Protein AF-A0A9X1WGQ7-F1 (afdb_monomer_lite)

Foldseek 3Di:
DPPDDPDDPQLPQPQPPQDDPLVLQPDPPLSNLLLVLLRLQVVLLNCLRVPQVRVLLVCLLVLHDRDLVCSLPVRRVSSLVSLVVSLVSRPDPQLNVLSVQLSVLSVQLSVLSVPLDCVLVSVLSVDDCPDPVNVVSVVVNVVSSVVSSVSNVVSVVSNSVSSVSSSVSSND

Organism: NCBI:txid2931982

Sequence (172 aa):
MLTTRARIFGVGCAAVTLTLPLAACSGGQSVHEACLQTNIALSATRVALDTNLEAEAQSAAQGGDIDLNEVYAETLAPGTEALERAQDDVSNSEVKEALDRFAEEYQAYVTTIAEADLSTYAAFHQLDPDSGEYLQTVDEVEATSLALQDKITAHMESLHESSSALVDVCKE

pLDDT: mean 72.36, std 14.89, range [29.16, 92.5]

Secondary structure (DSSP, 8-state):
---------------------GGG--S-HHHHHHHHHHHHHHHHHHHIIIIIIHHHHHHHHTTPPP-HHHHIIIIIHHHHHHHHHHHHH---HHHHHHHHHHHHHHHHHHHHHHT---HHHHHHTTS-TTSHHHHHHHHHHHHHHHHHHHHHHHHHHHHHHHHHHHHHHTT-

Radius of gyration: 19.23 Å; chains: 1; bounding box: 39×32×61 Å

Structure (mmCIF, N/CA/C/O backbone):
data_AF-A0A9X1WGQ7-F1
#
_entry.id   AF-A0A9X1WGQ7-F1
#
loop_
_atom_site.group_PDB
_atom_site.id
_atom_site.type_symbol
_atom_site.label_atom_id
_atom_site.label_alt_id
_atom_site.label_comp_id
_atom_site.label_asym_id
_atom_site.label_entity_id
_atom_site.label_seq_id
_atom_site.pdbx_PDB_ins_code
_atom_site.Cartn_x
_atom_site.Cartn_y
_atom_site.Cartn_z
_atom_site.occupancy
_atom_site.B_iso_or_equiv
_atom_site.auth_seq_id
_atom_site.auth_comp_id
_atom_site.auth_asym_id
_atom_site.auth_atom_id
_atom_site.pdbx_PDB_model_num
ATOM 1 N N . MET A 1 1 ? 13.924 20.037 -35.416 1.00 32.75 1 MET A N 1
ATOM 2 C CA . MET A 1 1 ? 13.360 20.746 -34.247 1.00 32.75 1 MET A CA 1
ATOM 3 C C . MET A 1 1 ? 12.146 19.961 -33.773 1.00 32.75 1 MET A C 1
ATOM 5 O O . MET A 1 1 ? 11.069 20.140 -34.319 1.00 32.75 1 MET A O 1
ATOM 9 N N . LEU A 1 2 ? 12.351 19.030 -32.841 1.00 29.16 2 LEU A N 1
ATOM 10 C CA . LEU A 1 2 ? 11.317 18.199 -32.208 1.00 29.16 2 LEU A CA 1
ATOM 11 C C . LEU A 1 2 ? 11.590 18.216 -30.698 1.00 29.16 2 LEU A C 1
ATOM 13 O O . LEU A 1 2 ? 12.040 17.256 -30.094 1.00 29.16 2 LEU A O 1
ATOM 17 N N . THR A 1 3 ? 11.402 19.385 -30.096 1.00 35.09 3 THR A N 1
ATOM 18 C CA . THR A 1 3 ? 11.445 19.604 -28.648 1.00 35.09 3 THR A CA 1
ATOM 19 C C . THR A 1 3 ? 10.079 19.284 -28.052 1.00 35.09 3 THR A C 1
ATOM 21 O O . THR A 1 3 ? 9.382 20.195 -27.630 1.00 35.09 3 THR A O 1
ATOM 24 N N . THR A 1 4 ? 9.631 18.024 -28.071 1.00 37.56 4 THR A N 1
ATOM 25 C CA . THR A 1 4 ? 8.474 17.547 -27.278 1.00 37.56 4 THR A CA 1
ATOM 26 C C . THR A 1 4 ? 8.432 16.013 -27.310 1.00 37.56 4 THR A C 1
ATOM 28 O O . THR A 1 4 ? 7.812 15.475 -28.218 1.00 37.56 4 THR A O 1
ATOM 31 N N . ARG A 1 5 ? 9.080 15.299 -26.374 1.00 36.84 5 ARG A N 1
ATOM 32 C CA . ARG A 1 5 ? 8.704 13.902 -26.018 1.00 36.84 5 ARG A CA 1
ATOM 33 C C . ARG A 1 5 ? 9.412 13.283 -24.805 1.00 36.84 5 ARG A C 1
ATOM 35 O O . ARG A 1 5 ? 9.143 12.138 -24.495 1.00 36.84 5 ARG A O 1
ATOM 42 N N . ALA A 1 6 ? 10.204 14.038 -24.047 1.00 33.53 6 ALA A N 1
ATOM 43 C CA . ALA A 1 6 ? 10.533 13.663 -22.671 1.00 33.53 6 ALA A CA 1
ATOM 44 C C . ALA A 1 6 ? 9.405 14.151 -21.745 1.00 33.53 6 ALA A C 1
ATOM 46 O O . ALA A 1 6 ? 9.518 15.206 -21.122 1.00 33.53 6 ALA A O 1
ATOM 47 N N . ARG A 1 7 ? 8.254 13.468 -21.737 1.00 35.12 7 ARG A N 1
ATOM 48 C CA . ARG A 1 7 ? 7.207 13.714 -20.737 1.00 35.12 7 ARG A CA 1
ATOM 49 C C . ARG A 1 7 ? 7.192 12.555 -19.747 1.00 35.12 7 ARG A C 1
ATOM 51 O O . ARG A 1 7 ? 6.624 11.522 -20.036 1.00 35.12 7 ARG A O 1
ATOM 58 N N . ILE A 1 8 ? 7.830 12.808 -18.604 1.00 36.88 8 ILE A N 1
ATOM 59 C CA . ILE A 1 8 ? 7.309 12.501 -17.267 1.00 36.88 8 ILE A CA 1
ATOM 60 C C . ILE A 1 8 ? 6.863 11.036 -17.099 1.00 36.88 8 ILE A C 1
ATOM 62 O O . ILE A 1 8 ? 5.677 10.755 -17.021 1.00 36.88 8 ILE A O 1
ATOM 66 N N . PHE A 1 9 ? 7.825 10.123 -16.959 1.00 40.62 9 PHE A N 1
ATOM 67 C CA . PHE A 1 9 ? 7.613 8.847 -16.259 1.00 40.62 9 PHE A CA 1
ATOM 68 C C . PHE A 1 9 ? 7.984 9.013 -14.779 1.00 40.62 9 PHE A C 1
ATOM 70 O O . PHE A 1 9 ? 8.796 8.280 -14.228 1.00 40.62 9 PHE A O 1
ATOM 77 N N . GLY A 1 10 ? 7.454 10.061 -14.146 1.00 39.06 10 GLY A N 1
ATOM 78 C CA . GLY A 1 10 ? 7.450 10.144 -12.693 1.00 39.06 10 GLY A CA 1
ATOM 79 C C . GLY A 1 10 ? 6.222 9.388 -12.225 1.00 39.06 10 GLY A C 1
ATOM 80 O O . GLY A 1 10 ? 5.116 9.782 -12.596 1.00 39.06 10 GLY A O 1
ATOM 81 N N . VAL A 1 11 ? 6.407 8.317 -11.454 1.00 42.56 11 VAL A N 1
ATOM 82 C CA . VAL A 1 11 ? 5.335 7.677 -10.682 1.00 42.56 11 VAL A CA 1
ATOM 83 C C . VAL A 1 11 ? 4.886 8.700 -9.637 1.00 42.56 11 VAL A C 1
ATOM 85 O O . VAL A 1 11 ? 5.327 8.703 -8.497 1.00 42.56 11 VAL A O 1
ATOM 88 N N . GLY A 1 12 ? 4.093 9.675 -10.073 1.00 37.06 12 GLY A N 1
ATOM 89 C CA . GLY A 1 12 ? 3.529 10.711 -9.228 1.00 37.06 12 GLY A CA 1
ATOM 90 C C . GLY A 1 12 ? 2.324 10.137 -8.511 1.00 37.06 12 GLY A C 1
ATOM 91 O O . GLY A 1 12 ? 1.195 10.478 -8.856 1.00 37.06 12 GLY A O 1
ATOM 92 N N . CYS A 1 13 ? 2.557 9.249 -7.545 1.00 41.56 13 CYS A N 1
ATOM 93 C CA . CYS A 1 13 ? 1.514 8.847 -6.616 1.00 41.56 13 CYS A CA 1
ATOM 94 C C . CYS A 1 13 ? 1.051 10.113 -5.889 1.00 41.56 13 CYS A C 1
ATOM 96 O O . CYS A 1 13 ? 1.820 10.760 -5.179 1.00 41.56 13 CYS A O 1
ATOM 98 N N . ALA A 1 14 ? -0.196 10.526 -6.119 1.00 37.06 14 ALA A N 1
ATOM 99 C CA . ALA A 1 14 ? -0.786 11.618 -5.367 1.00 37.06 14 ALA A CA 1
ATOM 100 C C . ALA A 1 14 ? -0.755 11.224 -3.884 1.00 37.06 14 ALA A C 1
ATOM 102 O O . ALA A 1 14 ? -1.413 10.264 -3.492 1.00 37.06 14 ALA A O 1
ATOM 103 N N . ALA A 1 15 ? 0.040 11.932 -3.077 1.00 39.75 15 ALA A N 1
ATOM 104 C CA . ALA A 1 15 ? 0.196 11.656 -1.654 1.00 39.75 15 ALA A CA 1
ATOM 105 C C . ALA A 1 15 ? -1.149 11.828 -0.929 1.00 39.75 15 ALA A C 1
ATOM 107 O O . ALA A 1 15 ? -1.520 12.925 -0.495 1.00 39.75 15 ALA A O 1
ATOM 108 N N . VAL A 1 16 ? -1.913 10.743 -0.806 1.00 42.16 16 VAL A N 1
ATOM 109 C CA . VAL A 1 16 ? -3.127 10.713 0.007 1.00 42.16 16 VAL A CA 1
ATOM 110 C C . VAL A 1 16 ? -2.671 10.758 1.459 1.00 42.16 16 VAL A C 1
ATOM 112 O O . VAL A 1 16 ? -2.057 9.830 1.984 1.00 42.16 16 VAL A O 1
ATOM 115 N N . THR A 1 17 ? -2.923 11.886 2.119 1.00 41.81 17 THR A N 1
ATOM 116 C CA . THR A 1 17 ? -2.526 12.078 3.515 1.00 41.81 17 THR A CA 1
ATOM 117 C C . THR A 1 17 ? -3.499 11.315 4.418 1.00 41.81 17 THR A C 1
ATOM 119 O O . THR A 1 17 ? -4.497 11.866 4.874 1.00 41.81 17 THR A O 1
ATOM 122 N N . LEU A 1 18 ? -3.226 10.029 4.655 1.00 49.25 18 LEU A N 1
ATOM 123 C CA . LEU A 1 18 ? -4.009 9.176 5.553 1.00 49.25 18 LEU A CA 1
ATOM 124 C C . LEU A 1 18 ? -3.589 9.424 7.008 1.00 49.25 18 LEU A C 1
ATOM 126 O O . LEU A 1 18 ? -2.720 8.746 7.547 1.00 49.25 18 LEU A O 1
ATOM 130 N N . THR A 1 19 ? -4.177 10.434 7.649 1.00 51.81 19 THR A N 1
ATOM 131 C CA . THR A 1 19 ? -4.027 10.662 9.096 1.00 51.81 19 THR A CA 1
ATOM 132 C C . THR A 1 19 ? -5.306 10.277 9.815 1.00 51.81 19 THR A C 1
ATOM 134 O O . THR A 1 19 ? -6.335 10.924 9.605 1.00 51.81 19 THR A O 1
ATOM 137 N N . LEU A 1 20 ? -5.249 9.280 10.699 1.00 53.38 20 LEU A N 1
ATOM 138 C CA . LEU A 1 20 ? -6.377 8.997 11.578 1.00 53.38 20 LEU A CA 1
ATOM 139 C C . LEU A 1 20 ? -6.378 9.940 12.780 1.00 53.38 20 LEU A C 1
ATOM 141 O O . LEU A 1 20 ? -5.333 10.164 13.400 1.00 53.38 20 LEU A O 1
ATOM 145 N N . PRO A 1 21 ? -7.547 10.449 13.193 1.00 52.47 21 PRO A N 1
ATOM 146 C CA . PRO A 1 21 ? -7.678 11.100 14.481 1.00 52.47 21 PRO A CA 1
ATOM 147 C C . PRO A 1 21 ? -7.591 10.044 15.597 1.00 52.47 21 PRO A C 1
ATOM 149 O O . PRO A 1 21 ? -8.601 9.517 16.048 1.00 52.47 21 PRO A O 1
ATOM 152 N N . LEU A 1 22 ? -6.378 9.776 16.095 1.00 48.94 22 LEU A N 1
ATOM 153 C CA . LEU A 1 22 ? -6.101 8.912 17.263 1.00 48.94 22 LEU A CA 1
ATOM 154 C C . LEU A 1 22 ? -6.897 9.296 18.528 1.00 48.94 22 LEU A C 1
ATOM 156 O O . LEU A 1 22 ? -7.041 8.492 19.443 1.00 48.94 22 LEU A O 1
ATOM 160 N N . ALA A 1 23 ? -7.431 10.520 18.586 1.00 50.59 23 ALA A N 1
ATOM 161 C CA . ALA A 1 23 ? -8.290 10.995 19.670 1.00 50.59 23 ALA A CA 1
ATOM 162 C C . ALA A 1 23 ? -9.679 10.321 19.712 1.00 50.59 23 ALA A C 1
ATOM 164 O O . ALA A 1 23 ? -10.417 10.534 20.670 1.00 50.59 23 ALA A O 1
ATOM 165 N N . ALA A 1 24 ? -10.046 9.547 18.686 1.00 46.53 24 ALA A N 1
ATOM 166 C CA . ALA A 1 24 ? -11.362 8.930 18.533 1.00 46.53 24 ALA A CA 1
ATOM 167 C C . ALA A 1 24 ? -11.506 7.534 19.164 1.00 46.53 24 ALA A C 1
ATOM 169 O O . ALA A 1 24 ? -12.611 7.010 19.219 1.00 46.53 24 ALA A O 1
ATOM 170 N N . CYS A 1 25 ? -10.422 6.925 19.640 1.00 55.25 25 CYS A N 1
ATOM 171 C CA . CYS A 1 25 ? -10.448 5.559 20.163 1.00 55.25 25 CYS A CA 1
ATOM 172 C C . CYS A 1 25 ? -10.755 5.610 21.661 1.00 55.25 25 CYS A C 1
ATOM 174 O O . CYS A 1 25 ? -9.855 5.543 22.497 1.00 55.25 25 CYS A O 1
ATOM 176 N N . SER A 1 26 ? -12.030 5.860 21.981 1.00 54.16 26 SER A N 1
ATOM 177 C CA . SER A 1 26 ? -12.541 5.994 23.352 1.00 54.16 26 SER A CA 1
ATOM 178 C C . SER A 1 26 ? -13.000 4.674 23.973 1.00 54.16 26 SER A C 1
ATOM 180 O O . SER A 1 26 ? -13.277 4.637 25.174 1.00 54.16 26 SER A O 1
ATOM 182 N N . GLY A 1 27 ? -13.047 3.588 23.199 1.00 55.06 27 GLY A N 1
ATOM 183 C CA . GLY A 1 27 ? -13.175 2.239 23.743 1.00 55.06 27 GLY A CA 1
ATOM 184 C C . GLY A 1 27 ? -11.917 1.834 24.524 1.00 55.06 27 GLY A C 1
ATOM 185 O O . GLY A 1 27 ? -10.857 2.422 24.347 1.00 55.06 27 GLY A O 1
ATOM 186 N N . GLY A 1 28 ? -12.021 0.859 25.429 1.00 64.31 28 GLY A N 1
ATOM 187 C CA . GLY A 1 28 ? -10.923 0.440 26.318 1.00 64.31 28 GLY A CA 1
ATOM 188 C C . GLY A 1 28 ? -9.621 -0.000 25.616 1.00 64.31 28 GLY A C 1
ATOM 189 O O . GLY A 1 28 ? -9.448 0.140 24.413 1.00 64.31 28 GLY A O 1
ATOM 190 N N . GLN A 1 29 ? -8.680 -0.575 26.373 1.00 67.06 29 GLN A N 1
ATOM 191 C CA . GLN A 1 29 ? -7.317 -0.889 25.899 1.00 67.06 29 GLN A CA 1
ATOM 192 C C . GLN A 1 29 ? -7.253 -1.615 24.535 1.00 67.06 29 GLN A C 1
ATOM 194 O O . GLN A 1 29 ? -6.379 -1.301 23.736 1.00 67.06 29 GLN A O 1
ATOM 199 N N . SER A 1 30 ? -8.197 -2.514 24.238 1.00 65.81 30 SER A N 1
ATOM 200 C CA . SER A 1 30 ? -8.284 -3.215 22.946 1.00 65.81 30 SER A CA 1
ATOM 201 C C . SER A 1 30 ? -8.599 -2.297 21.757 1.00 65.81 30 SER A C 1
ATOM 203 O O . SER A 1 30 ? -8.054 -2.477 20.675 1.00 65.81 30 SER A O 1
ATOM 205 N N . VAL A 1 31 ? -9.448 -1.288 21.948 1.00 69.94 31 VAL A N 1
ATOM 206 C CA . VAL A 1 31 ? -9.833 -0.322 20.906 1.00 69.94 31 VAL A CA 1
ATOM 207 C C . VAL A 1 31 ? -8.697 0.666 20.641 1.00 69.94 31 VAL A C 1
ATOM 209 O O . VAL A 1 31 ? -8.432 1.030 19.498 1.00 69.94 31 VAL A O 1
ATOM 212 N N . HIS A 1 32 ? -7.973 1.056 21.693 1.00 72.38 32 HIS A N 1
ATOM 213 C CA . HIS A 1 32 ? -6.765 1.868 21.559 1.00 72.38 32 HIS A CA 1
ATOM 214 C C . HIS A 1 32 ? -5.675 1.151 20.748 1.00 72.38 32 HIS A C 1
ATOM 216 O O . HIS A 1 32 ? -5.089 1.755 19.849 1.00 72.38 32 HIS A O 1
ATOM 222 N N . GLU A 1 33 ? -5.441 -0.134 21.034 1.00 70.00 33 GLU A N 1
ATOM 223 C CA . GLU A 1 33 ? -4.451 -0.953 20.328 1.00 70.00 33 GLU A CA 1
ATOM 224 C C . GLU A 1 33 ? -4.802 -1.093 18.836 1.00 70.00 33 GLU A C 1
ATOM 226 O O . GLU A 1 33 ? -3.965 -0.807 17.982 1.00 70.00 33 GLU A O 1
ATOM 231 N N . ALA A 1 34 ? -6.064 -1.402 18.507 1.00 69.62 34 ALA A N 1
ATOM 232 C CA . ALA A 1 34 ? -6.542 -1.492 17.122 1.00 69.62 34 ALA A CA 1
ATOM 233 C C . ALA A 1 34 ? -6.259 -0.214 16.316 1.00 69.62 34 ALA A C 1
ATOM 235 O O . ALA A 1 34 ? -5.734 -0.254 15.200 1.00 69.62 34 ALA A O 1
ATOM 236 N N . CYS A 1 35 ? -6.553 0.945 16.903 1.00 72.12 35 CYS A N 1
ATOM 237 C CA . CYS A 1 35 ? -6.306 2.231 16.267 1.00 72.12 35 CYS A CA 1
ATOM 238 C C . CYS A 1 35 ? -4.821 2.559 16.092 1.00 72.12 35 CYS A C 1
ATOM 240 O O . CYS A 1 35 ? -4.441 3.178 15.094 1.00 72.12 35 CYS A O 1
ATOM 242 N N . LEU A 1 36 ? -3.980 2.194 17.063 1.00 75.44 36 LEU A N 1
ATOM 243 C CA . LEU A 1 36 ? -2.539 2.410 16.980 1.00 75.44 36 LEU A CA 1
ATOM 244 C C . LEU A 1 36 ? -1.936 1.585 15.838 1.00 75.44 36 LEU A C 1
ATOM 246 O O . LEU A 1 36 ? -1.219 2.138 15.005 1.00 75.44 36 LEU A O 1
ATOM 250 N N . GLN A 1 37 ? -2.278 0.297 15.758 1.00 76.50 37 GLN A N 1
ATOM 251 C CA . GLN A 1 37 ? -1.750 -0.592 14.720 1.00 76.50 37 GLN A CA 1
ATOM 252 C C . GLN A 1 37 ? -2.262 -0.216 13.322 1.00 76.50 37 GLN A C 1
ATOM 254 O O . GLN A 1 37 ? -1.485 -0.184 12.369 1.00 76.50 37 GLN A O 1
ATOM 259 N N . THR A 1 38 ? -3.519 0.221 13.208 1.00 74.44 38 THR A N 1
ATOM 260 C CA . THR A 1 38 ? -4.061 0.795 11.961 1.00 74.44 38 THR A CA 1
ATOM 261 C C . THR A 1 38 ? -3.263 2.028 11.514 1.00 74.44 38 THR A C 1
ATOM 263 O O . THR A 1 38 ? -2.929 2.169 10.340 1.00 74.44 38 THR A O 1
ATOM 266 N N . ASN A 1 39 ? -2.883 2.917 12.439 1.00 72.94 39 ASN A N 1
ATOM 267 C CA . ASN A 1 39 ? -2.040 4.074 12.112 1.00 72.94 39 ASN A CA 1
ATOM 268 C C . ASN A 1 39 ? -0.631 3.686 11.665 1.00 72.94 39 ASN A C 1
ATOM 270 O O . ASN A 1 39 ? -0.078 4.336 10.776 1.00 72.94 39 ASN A O 1
ATOM 274 N N . ILE A 1 40 ? -0.047 2.657 12.279 1.00 75.56 40 ILE A N 1
ATOM 275 C CA . ILE A 1 40 ? 1.256 2.123 11.877 1.00 75.56 40 ILE A CA 1
ATOM 276 C C . ILE A 1 40 ? 1.170 1.596 10.442 1.00 75.56 40 ILE A C 1
ATOM 278 O O . ILE A 1 40 ? 1.982 1.994 9.609 1.00 75.56 40 ILE A O 1
ATOM 282 N N . ALA A 1 41 ? 0.141 0.807 10.127 1.00 75.12 41 ALA A N 1
ATOM 283 C CA . ALA A 1 41 ? -0.104 0.288 8.785 1.00 75.12 41 ALA A CA 1
ATOM 284 C C . ALA A 1 41 ? -0.295 1.412 7.748 1.00 75.12 41 ALA A C 1
ATOM 286 O O . ALA A 1 41 ? 0.373 1.427 6.716 1.00 75.12 41 ALA A O 1
ATOM 287 N N . LEU A 1 42 ? -1.117 2.422 8.046 1.00 73.94 42 LEU A N 1
ATOM 288 C CA . LEU A 1 42 ? -1.304 3.579 7.159 1.00 73.94 42 LEU A CA 1
ATOM 289 C C . LEU A 1 42 ? -0.022 4.394 6.955 1.00 73.94 42 LEU A C 1
ATOM 291 O O . LEU A 1 42 ? 0.262 4.854 5.848 1.00 73.94 42 LEU A O 1
ATOM 295 N N . SER A 1 43 ? 0.765 4.565 8.017 1.00 72.56 43 SER A N 1
ATOM 296 C CA . SER A 1 43 ? 2.051 5.261 7.942 1.00 72.56 43 SER A CA 1
ATOM 297 C C . SER A 1 43 ? 3.043 4.487 7.073 1.00 72.56 43 SER A C 1
ATOM 299 O O . SER A 1 43 ? 3.721 5.092 6.246 1.00 72.56 43 SER A O 1
ATOM 301 N N . ALA A 1 44 ? 3.085 3.160 7.207 1.00 71.19 44 ALA A N 1
ATOM 302 C CA . ALA A 1 44 ? 3.873 2.270 6.359 1.00 71.19 44 ALA A CA 1
ATOM 303 C C . ALA A 1 44 ? 3.470 2.380 4.882 1.00 71.19 44 ALA A C 1
ATOM 305 O O . ALA A 1 44 ? 4.321 2.606 4.025 1.00 71.19 44 ALA A O 1
ATOM 306 N N . THR A 1 45 ? 2.171 2.313 4.583 1.00 71.06 45 THR A N 1
ATOM 307 C CA . THR A 1 45 ? 1.641 2.511 3.227 1.00 71.06 45 THR A CA 1
ATOM 308 C C . THR A 1 45 ? 2.106 3.833 2.622 1.00 71.06 45 THR A C 1
ATOM 310 O O . THR A 1 45 ? 2.551 3.871 1.475 1.00 71.06 45 THR A O 1
ATOM 313 N N . ARG A 1 46 ? 2.072 4.914 3.407 1.00 70.00 46 ARG A N 1
ATOM 314 C CA . ARG A 1 46 ? 2.548 6.222 2.962 1.00 70.00 46 ARG A CA 1
ATOM 315 C C . ARG A 1 46 ? 4.049 6.239 2.681 1.00 70.00 46 ARG A C 1
ATOM 317 O O . ARG A 1 46 ? 4.449 6.759 1.649 1.00 70.00 46 ARG A O 1
ATOM 324 N N . VAL A 1 47 ? 4.876 5.696 3.576 1.00 68.00 47 VAL A N 1
ATOM 325 C CA . VAL A 1 47 ? 6.338 5.639 3.377 1.00 68.00 47 VAL A CA 1
ATOM 326 C C . VAL A 1 47 ? 6.682 4.827 2.126 1.00 68.00 47 VAL A C 1
ATOM 328 O O . VAL A 1 47 ? 7.536 5.241 1.341 1.00 68.00 47 VAL A O 1
ATOM 331 N N . ALA A 1 48 ? 5.969 3.721 1.899 1.00 70.12 48 ALA A N 1
ATOM 332 C CA . ALA A 1 48 ? 6.149 2.903 0.708 1.00 70.12 48 ALA A CA 1
ATOM 333 C C . ALA A 1 48 ? 5.872 3.706 -0.572 1.00 70.12 48 ALA A C 1
ATOM 335 O O . ALA A 1 48 ? 6.674 3.641 -1.497 1.00 70.12 48 ALA A O 1
ATOM 336 N N . LEU A 1 49 ? 4.793 4.499 -0.606 1.00 66.38 49 LEU A N 1
ATOM 337 C CA . LEU A 1 49 ? 4.416 5.321 -1.765 1.00 66.38 49 LEU A CA 1
ATOM 338 C C . LEU A 1 49 ? 5.311 6.545 -1.968 1.00 66.38 49 LEU A C 1
ATOM 340 O O . LEU A 1 49 ? 5.824 6.744 -3.064 1.00 66.38 49 LEU A O 1
ATOM 344 N N . ASP A 1 50 ? 5.474 7.362 -0.926 1.00 65.75 50 ASP A N 1
ATOM 345 C CA . ASP A 1 50 ? 6.098 8.687 -1.021 1.00 65.75 50 ASP A CA 1
ATOM 346 C C . ASP A 1 50 ? 7.630 8.606 -1.111 1.00 65.75 50 ASP A C 1
ATOM 348 O O . ASP A 1 50 ? 8.270 9.543 -1.573 1.00 65.75 50 ASP A O 1
ATOM 352 N N . THR A 1 51 ? 8.249 7.548 -0.576 1.00 64.25 51 THR A N 1
ATOM 353 C CA . THR A 1 51 ? 9.714 7.489 -0.422 1.00 64.25 51 THR A CA 1
ATOM 354 C C . THR A 1 51 ? 10.329 6.325 -1.180 1.00 64.25 51 THR A C 1
ATOM 356 O O . THR A 1 51 ? 11.277 6.534 -1.933 1.00 64.25 51 THR A O 1
ATOM 359 N N . ASN A 1 52 ? 9.787 5.117 -1.029 1.00 69.56 52 ASN A N 1
ATOM 360 C CA . ASN A 1 52 ? 10.475 3.921 -1.516 1.00 69.56 52 ASN A CA 1
ATOM 361 C C . ASN A 1 52 ? 10.127 3.598 -2.971 1.00 69.56 52 ASN A C 1
ATOM 363 O O . ASN A 1 52 ? 11.031 3.434 -3.777 1.00 69.56 52 ASN A O 1
ATOM 367 N N . LEU A 1 53 ? 8.848 3.612 -3.359 1.00 66.50 53 LEU A N 1
ATOM 368 C CA . LEU A 1 53 ? 8.442 3.421 -4.759 1.00 66.50 53 LEU A CA 1
ATOM 369 C C . LEU A 1 53 ? 9.021 4.497 -5.685 1.00 66.50 53 LEU A C 1
ATOM 371 O O . LEU A 1 53 ? 9.437 4.190 -6.801 1.00 66.50 53 LEU A O 1
ATOM 375 N N . GLU A 1 54 ? 9.092 5.748 -5.224 1.00 67.25 54 GLU A N 1
ATOM 376 C CA . GLU A 1 54 ? 9.710 6.823 -6.000 1.00 67.25 54 GLU A CA 1
ATOM 377 C C . GLU A 1 54 ? 11.236 6.643 -6.111 1.00 67.25 54 GLU A C 1
ATOM 379 O O . GLU A 1 54 ? 11.795 6.825 -7.194 1.00 67.25 54 GLU A O 1
ATOM 384 N N . ALA A 1 55 ? 11.912 6.231 -5.031 1.00 70.00 55 ALA A N 1
ATOM 385 C CA . ALA A 1 55 ? 13.345 5.934 -5.052 1.00 70.00 55 ALA A CA 1
ATOM 386 C C . ALA A 1 55 ? 13.679 4.737 -5.956 1.00 70.00 55 ALA A C 1
ATOM 388 O O . ALA A 1 55 ? 14.604 4.832 -6.762 1.00 70.00 55 ALA A O 1
ATOM 389 N N . GLU A 1 56 ? 12.897 3.660 -5.895 1.00 67.94 56 GLU A N 1
ATOM 390 C CA . GLU A 1 56 ? 13.052 2.480 -6.752 1.00 67.94 56 GLU A CA 1
ATOM 391 C C . GLU A 1 56 ? 12.807 2.828 -8.224 1.00 67.94 56 GLU A C 1
ATOM 393 O O . GLU A 1 56 ? 13.598 2.463 -9.094 1.00 67.94 56 GLU A O 1
ATOM 398 N N . ALA A 1 57 ? 11.778 3.627 -8.526 1.00 65.12 57 ALA A N 1
ATOM 399 C CA . ALA A 1 57 ? 11.532 4.106 -9.886 1.00 65.12 57 ALA A CA 1
ATOM 400 C C . ALA A 1 57 ? 12.684 4.983 -10.419 1.00 65.12 57 ALA A C 1
ATOM 402 O O . ALA A 1 57 ? 13.019 4.913 -11.607 1.00 65.12 57 ALA A O 1
ATOM 403 N N . GLN A 1 58 ? 13.313 5.794 -9.559 1.00 67.94 58 GLN A N 1
ATOM 404 C CA . GLN A 1 58 ? 14.500 6.586 -9.903 1.00 67.94 58 GLN A CA 1
ATOM 405 C C . GLN A 1 58 ? 15.766 5.727 -10.040 1.00 67.94 58 GLN A C 1
ATOM 407 O O . GLN A 1 58 ? 16.603 6.019 -10.898 1.00 67.94 58 GLN A O 1
ATOM 412 N N . SER A 1 59 ? 15.922 4.690 -9.213 1.00 67.81 59 SER A N 1
ATOM 413 C CA . SER A 1 59 ? 17.012 3.710 -9.290 1.00 67.81 59 SER A CA 1
ATOM 414 C C . SER A 1 59 ? 16.941 2.946 -10.612 1.00 67.81 59 SER A C 1
ATOM 416 O O . SER A 1 59 ? 17.897 2.952 -11.388 1.00 67.81 59 SER A O 1
ATOM 418 N N . ALA A 1 60 ? 15.759 2.429 -10.949 1.00 66.25 60 ALA A N 1
ATOM 419 C CA . ALA A 1 60 ? 15.467 1.772 -12.218 1.00 66.25 60 ALA A CA 1
ATOM 420 C C . ALA A 1 60 ? 15.787 2.643 -13.436 1.00 66.25 60 ALA A C 1
ATOM 422 O O . ALA A 1 60 ? 16.418 2.188 -14.388 1.00 66.25 60 ALA A O 1
ATOM 423 N N . ALA A 1 61 ? 15.398 3.922 -13.394 1.00 64.50 61 ALA A N 1
ATOM 424 C CA . ALA A 1 61 ? 15.692 4.877 -14.462 1.00 64.50 61 ALA A CA 1
ATOM 425 C C . ALA A 1 61 ? 17.200 5.142 -14.639 1.00 64.50 61 ALA A C 1
ATOM 427 O O . ALA A 1 61 ? 17.633 5.610 -15.690 1.00 64.50 61 ALA A O 1
ATOM 428 N N . GLN A 1 62 ? 18.01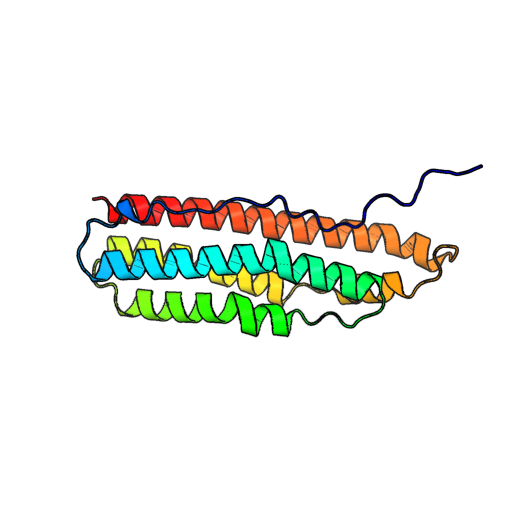1 4.846 -13.621 1.00 68.00 62 GLN A N 1
ATOM 429 C CA . GLN A 1 62 ? 19.474 4.926 -13.658 1.00 68.00 62 GLN A CA 1
ATOM 430 C C . GLN A 1 62 ? 20.135 3.569 -13.963 1.00 68.00 62 GLN A C 1
ATOM 432 O O . GLN A 1 62 ? 21.362 3.471 -13.934 1.00 68.00 62 GLN A O 1
ATOM 437 N N . GLY A 1 63 ? 19.343 2.538 -14.280 1.00 60.22 63 GLY A N 1
ATOM 438 C CA . GLY A 1 63 ? 19.814 1.177 -14.537 1.00 60.22 63 GLY A CA 1
ATOM 439 C C . GLY A 1 63 ? 20.134 0.376 -13.272 1.00 60.22 63 GLY A C 1
ATOM 440 O O . GLY A 1 63 ? 20.859 -0.613 -13.359 1.00 60.22 63 GLY A O 1
ATOM 441 N N . GLY A 1 64 ? 19.652 0.818 -12.109 1.00 63.84 64 GLY A N 1
ATOM 442 C 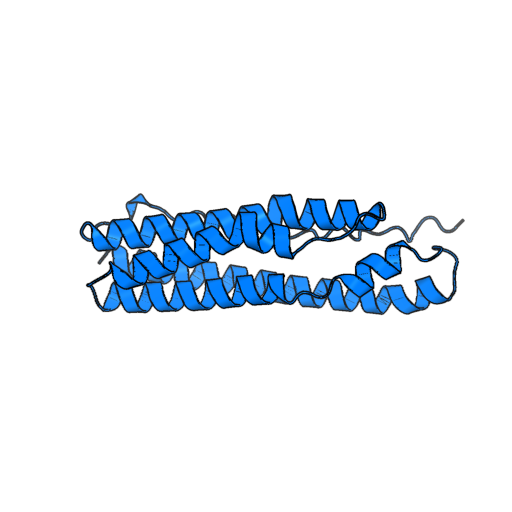CA . GLY A 1 64 ? 19.671 0.038 -10.875 1.00 63.84 64 GLY A CA 1
ATOM 443 C C . GLY A 1 64 ? 18.625 -1.077 -10.894 1.00 63.84 64 GLY A C 1
ATOM 444 O O . GLY A 1 64 ? 17.618 -0.986 -11.599 1.00 63.84 64 GLY A O 1
ATOM 445 N N . ASP A 1 65 ? 18.878 -2.130 -10.118 1.00 64.06 65 ASP A N 1
ATOM 446 C CA . ASP A 1 65 ? 17.887 -3.177 -9.875 1.00 64.06 65 ASP A CA 1
ATOM 447 C C . ASP A 1 65 ? 16.743 -2.613 -9.022 1.00 64.06 65 ASP A C 1
ATOM 449 O O . ASP A 1 65 ? 16.976 -1.793 -8.133 1.00 64.06 65 ASP A O 1
ATOM 453 N N . ILE A 1 66 ? 15.518 -3.045 -9.322 1.00 67.00 66 ILE A N 1
ATOM 454 C CA . ILE A 1 66 ? 14.328 -2.732 -8.528 1.00 67.00 66 ILE A CA 1
ATOM 455 C C . ILE A 1 66 ? 14.134 -3.861 -7.522 1.00 67.00 66 ILE A C 1
ATOM 457 O O . ILE A 1 66 ? 13.901 -4.999 -7.941 1.00 67.00 66 ILE A O 1
ATOM 461 N N . ASP A 1 67 ? 14.166 -3.556 -6.226 1.00 70.19 67 ASP A N 1
ATOM 462 C CA . ASP A 1 67 ? 13.868 -4.534 -5.177 1.00 70.19 67 ASP A CA 1
ATOM 463 C C . ASP A 1 67 ? 12.577 -4.190 -4.421 1.00 70.19 67 ASP A C 1
ATOM 465 O O . ASP A 1 67 ? 12.560 -3.671 -3.304 1.00 70.19 67 ASP A O 1
ATOM 469 N N . LEU A 1 68 ? 11.440 -4.541 -5.026 1.00 70.88 68 LEU A N 1
ATOM 470 C CA . LEU A 1 68 ? 10.143 -4.431 -4.353 1.00 70.88 68 LEU A CA 1
ATOM 471 C C . LEU A 1 68 ? 10.003 -5.383 -3.156 1.00 70.88 68 LEU A C 1
ATOM 473 O O . LEU A 1 68 ? 9.144 -5.150 -2.302 1.00 70.88 68 LEU A O 1
ATOM 477 N N . ASN A 1 69 ? 10.833 -6.430 -3.054 1.00 69.38 69 ASN A N 1
ATOM 478 C CA . ASN A 1 69 ? 10.822 -7.291 -1.872 1.00 69.38 69 ASN A CA 1
ATOM 479 C C . ASN A 1 69 ? 11.424 -6.570 -0.666 1.00 69.38 69 ASN A C 1
ATOM 481 O O . ASN A 1 69 ? 10.963 -6.795 0.452 1.00 69.38 69 ASN A O 1
ATOM 485 N N . GLU A 1 70 ? 12.403 -5.687 -0.873 1.00 73.81 70 GLU A N 1
ATOM 486 C CA . GLU A 1 70 ? 12.940 -4.819 0.178 1.00 73.81 70 GLU A CA 1
ATOM 487 C C . GLU A 1 70 ? 11.876 -3.815 0.647 1.00 73.81 70 GLU A C 1
ATOM 489 O O . GLU A 1 70 ? 11.616 -3.705 1.847 1.00 73.81 70 GLU A O 1
ATOM 494 N N . VAL A 1 71 ? 11.143 -3.187 -0.285 1.00 72.69 71 VAL A N 1
ATOM 495 C CA . VAL A 1 71 ? 9.999 -2.312 0.050 1.00 72.69 71 VAL A CA 1
ATOM 496 C C . VAL A 1 71 ? 8.949 -3.062 0.876 1.00 72.69 71 VAL A C 1
ATOM 498 O O . VAL A 1 71 ? 8.470 -2.550 1.894 1.00 72.69 71 VAL A O 1
ATOM 501 N N . TYR A 1 72 ? 8.617 -4.291 0.474 1.00 74.81 72 TYR A N 1
ATOM 502 C CA . TYR A 1 72 ? 7.730 -5.165 1.236 1.00 74.81 72 TYR A CA 1
ATOM 503 C C . TYR A 1 72 ? 8.283 -5.440 2.640 1.00 74.81 72 TYR A C 1
ATOM 505 O O . TYR A 1 72 ? 7.600 -5.164 3.625 1.00 74.81 72 TYR A O 1
ATOM 513 N N . ALA A 1 73 ? 9.507 -5.957 2.745 1.00 74.56 73 ALA A N 1
ATOM 514 C CA . ALA A 1 73 ? 10.072 -6.439 4.000 1.00 74.56 73 ALA A CA 1
ATOM 515 C C . ALA A 1 73 ? 10.311 -5.314 5.015 1.00 74.56 73 ALA A C 1
ATOM 517 O O . ALA A 1 73 ? 10.025 -5.486 6.200 1.00 74.56 73 ALA A O 1
ATOM 518 N N . GLU A 1 74 ? 10.817 -4.166 4.569 1.00 77.44 74 GLU A N 1
ATOM 519 C CA . GLU A 1 74 ? 11.206 -3.080 5.470 1.00 77.44 74 GLU A CA 1
ATOM 520 C C . GLU A 1 74 ? 10.050 -2.145 5.818 1.00 77.44 74 GLU A C 1
ATOM 522 O O . GLU A 1 74 ? 10.042 -1.544 6.894 1.00 77.44 74 GLU A O 1
ATOM 527 N N . THR A 1 75 ? 9.068 -2.013 4.922 1.00 77.00 75 THR A N 1
ATOM 528 C CA . THR A 1 75 ? 8.031 -0.983 5.061 1.00 77.00 75 THR A CA 1
ATOM 529 C C . THR A 1 75 ? 6.654 -1.571 5.316 1.00 77.00 75 THR A C 1
ATOM 531 O O . THR A 1 75 ? 5.972 -1.123 6.231 1.00 77.00 75 THR A O 1
ATOM 534 N N . LEU A 1 76 ? 6.238 -2.574 4.540 1.00 81.06 76 LEU A N 1
ATOM 535 C CA . LEU A 1 76 ? 4.855 -3.065 4.546 1.00 81.06 76 LEU A CA 1
ATOM 536 C C . LEU A 1 76 ? 4.634 -4.255 5.491 1.00 81.06 76 LEU A C 1
ATOM 538 O O . LEU A 1 76 ? 3.634 -4.301 6.205 1.00 81.06 76 LEU A O 1
A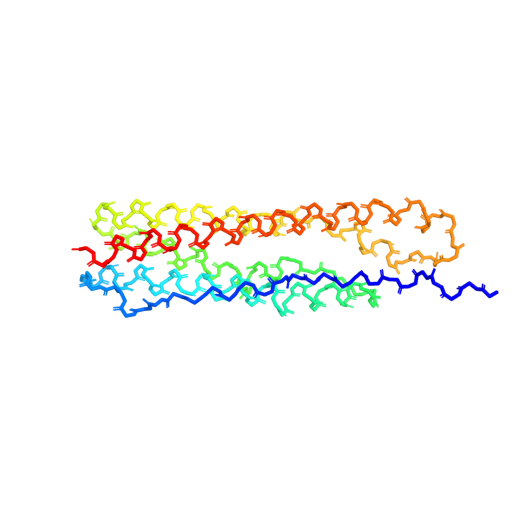TOM 542 N N . ALA A 1 77 ? 5.582 -5.190 5.564 1.00 81.00 77 ALA A N 1
ATOM 543 C CA . ALA A 1 77 ? 5.498 -6.362 6.433 1.00 81.00 77 ALA A CA 1
ATOM 544 C C . ALA A 1 77 ? 5.289 -6.010 7.923 1.00 81.00 77 ALA A C 1
ATOM 546 O O . ALA A 1 77 ? 4.438 -6.644 8.554 1.00 81.00 77 ALA A O 1
ATOM 547 N N . PRO A 1 78 ? 5.943 -4.971 8.493 1.00 82.25 78 PRO A N 1
ATOM 548 C CA . PRO A 1 78 ? 5.668 -4.553 9.867 1.00 82.25 78 PRO A CA 1
ATOM 549 C C . PRO A 1 78 ? 4.208 -4.145 10.104 1.00 82.25 78 PRO A C 1
ATOM 551 O O . PRO A 1 78 ? 3.685 -4.376 11.193 1.00 82.25 78 PRO A O 1
ATOM 554 N N . GLY A 1 79 ?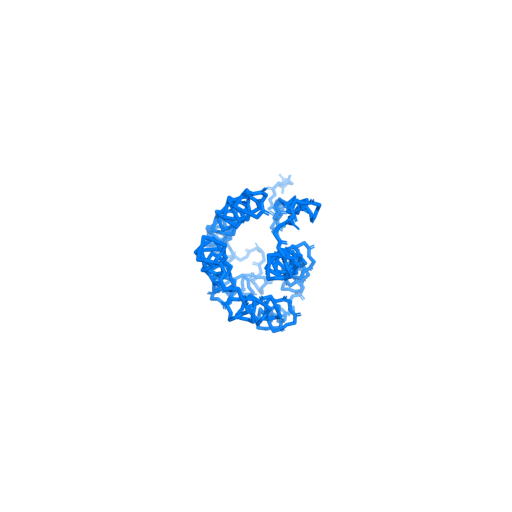 3.544 -3.555 9.101 1.00 80.19 79 GLY A N 1
ATOM 555 C CA . GLY A 1 79 ? 2.126 -3.200 9.169 1.00 80.19 79 GLY A CA 1
ATOM 556 C C . GLY A 1 79 ? 1.217 -4.429 9.168 1.00 80.19 79 GLY A C 1
ATOM 557 O O . GLY A 1 79 ? 0.269 -4.480 9.948 1.00 80.19 79 GLY A O 1
ATOM 558 N N . THR A 1 80 ? 1.544 -5.449 8.370 1.00 83.69 80 THR A N 1
ATOM 559 C CA . THR A 1 80 ? 0.804 -6.722 8.352 1.00 83.69 80 THR A CA 1
ATOM 560 C C . THR A 1 80 ? 0.889 -7.419 9.708 1.00 83.69 80 THR A C 1
ATOM 562 O O . THR A 1 80 ? -0.139 -7.750 10.291 1.00 83.69 80 THR A O 1
ATOM 565 N N . GLU A 1 81 ? 2.095 -7.567 10.267 1.00 82.31 81 GLU A N 1
ATOM 566 C CA . GLU A 1 81 ? 2.279 -8.198 11.583 1.00 82.31 81 GLU A CA 1
ATOM 567 C C . GLU A 1 81 ? 1.590 -7.421 12.715 1.00 82.31 81 GLU A C 1
ATOM 569 O O . GLU A 1 81 ? 1.079 -8.003 13.673 1.00 82.31 81 GLU A O 1
ATOM 574 N N . ALA A 1 82 ? 1.615 -6.089 12.640 1.00 79.19 82 ALA A N 1
ATOM 575 C CA . ALA A 1 82 ? 0.939 -5.209 13.585 1.00 79.19 82 ALA A CA 1
ATOM 576 C C . ALA A 1 82 ? -0.580 -5.432 13.588 1.00 79.19 82 ALA A C 1
ATOM 578 O O . ALA A 1 82 ? -1.189 -5.521 14.656 1.00 79.19 82 ALA A O 1
ATOM 579 N N . LEU A 1 83 ? -1.179 -5.545 12.402 1.00 84.75 83 LEU A N 1
ATOM 580 C CA . LEU A 1 83 ? -2.610 -5.789 12.246 1.00 84.75 83 LEU A CA 1
ATOM 581 C C . LEU A 1 83 ? -3.004 -7.182 12.728 1.00 84.75 83 LEU A C 1
ATOM 583 O O . LEU A 1 83 ? -3.957 -7.284 13.492 1.00 84.75 83 LEU A O 1
ATOM 587 N N . GLU A 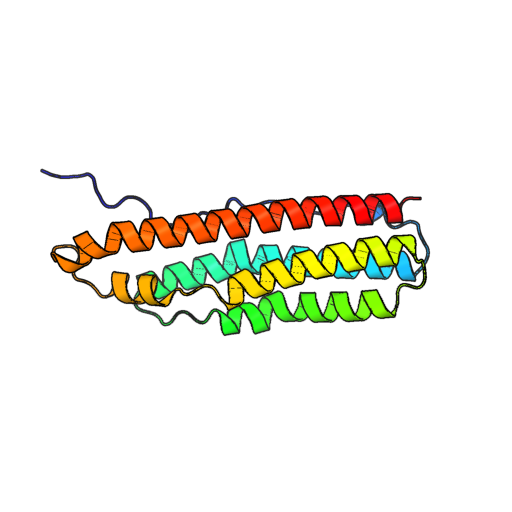1 84 ? -2.234 -8.218 12.390 1.00 86.75 84 GLU A N 1
ATOM 588 C CA . GLU A 1 84 ? -2.482 -9.585 12.870 1.00 86.75 84 GLU A CA 1
ATOM 589 C C . GLU A 1 84 ? -2.516 -9.649 14.406 1.00 86.75 84 GLU A C 1
ATOM 591 O O . GLU A 1 84 ? -3.449 -10.201 14.989 1.00 86.75 84 GLU A O 1
ATOM 596 N N . ARG A 1 85 ? -1.558 -8.998 15.086 1.00 81.62 85 ARG A N 1
ATOM 597 C CA . ARG A 1 85 ? -1.562 -8.912 16.560 1.00 81.62 85 ARG A CA 1
ATOM 598 C C . ARG A 1 85 ? -2.788 -8.172 17.092 1.00 81.62 85 ARG A C 1
ATOM 600 O O . ARG A 1 85 ? -3.414 -8.630 18.044 1.00 81.62 85 ARG A O 1
ATOM 607 N N . ALA A 1 86 ? -3.156 -7.047 16.481 1.00 82.06 86 ALA A N 1
ATOM 608 C CA . ALA A 1 86 ? -4.344 -6.306 16.895 1.00 82.06 86 ALA A CA 1
ATOM 609 C C . ALA A 1 86 ? -5.629 -7.131 16.708 1.00 82.06 86 ALA A C 1
ATOM 611 O O . ALA A 1 86 ? -6.514 -7.083 17.560 1.00 82.06 86 ALA A O 1
ATOM 612 N N . GLN A 1 87 ? -5.734 -7.914 15.631 1.00 84.38 87 GLN A N 1
ATOM 613 C CA . GLN A 1 87 ? -6.882 -8.791 15.389 1.00 84.38 87 GLN A CA 1
ATOM 614 C C . GLN A 1 87 ? -7.025 -9.867 16.472 1.00 84.38 87 GLN A C 1
ATOM 616 O O . GLN A 1 87 ? -8.158 -10.220 16.817 1.00 84.38 87 GLN A O 1
ATOM 621 N N . ASP A 1 88 ? -5.914 -10.367 17.016 1.00 85.38 88 ASP A N 1
ATOM 622 C CA . ASP A 1 88 ? -5.901 -11.341 18.113 1.00 85.38 88 ASP A CA 1
ATOM 623 C C . ASP A 1 88 ? -6.269 -10.712 19.471 1.00 85.38 88 ASP A C 1
ATOM 625 O O . ASP A 1 88 ? -6.956 -11.338 20.284 1.00 85.38 88 ASP A O 1
ATOM 629 N N . ASP A 1 89 ? -5.854 -9.466 19.711 1.00 81.06 89 ASP A N 1
ATOM 630 C CA . ASP A 1 89 ? -6.053 -8.766 20.988 1.00 81.06 89 ASP A CA 1
ATOM 631 C C . ASP A 1 89 ? -7.440 -8.099 21.117 1.00 81.06 89 ASP A C 1
ATOM 633 O O . ASP A 1 89 ? -7.944 -7.866 22.229 1.00 81.06 89 ASP A O 1
ATOM 637 N N . VAL A 1 90 ? -8.098 -7.785 19.996 1.00 81.19 90 VAL A N 1
ATOM 638 C CA . VAL A 1 90 ? -9.430 -7.168 19.994 1.00 81.19 90 VAL A CA 1
ATOM 639 C C . VAL A 1 90 ? -10.515 -8.197 20.301 1.00 81.19 90 VAL A C 1
ATOM 641 O O . VAL A 1 90 ? -10.836 -9.084 19.515 1.00 81.19 90 VAL A O 1
ATOM 644 N N . SER A 1 91 ? -11.163 -8.012 21.450 1.00 81.44 91 SER A N 1
ATOM 645 C CA . SER A 1 91 ? -12.268 -8.858 21.923 1.00 81.44 91 SER A CA 1
ATOM 646 C C . SER A 1 91 ? -13.668 -8.290 21.660 1.00 81.44 91 SER A C 1
ATOM 648 O O . SER A 1 91 ? -14.651 -9.021 21.786 1.00 81.44 91 SER A O 1
ATOM 650 N N . ASN A 1 92 ? -13.790 -7.004 21.305 1.00 83.56 92 ASN A N 1
ATOM 651 C CA . ASN A 1 92 ? -15.066 -6.419 20.887 1.00 83.56 92 ASN A CA 1
ATOM 652 C C . ASN A 1 92 ? -15.360 -6.862 19.447 1.00 83.56 92 ASN A C 1
ATOM 654 O O . ASN A 1 92 ? -14.544 -6.628 18.562 1.00 83.56 92 ASN A O 1
ATOM 658 N N . SER A 1 93 ? -16.514 -7.489 19.216 1.00 85.12 93 SER A N 1
ATOM 659 C CA . SER A 1 93 ? -16.864 -8.062 17.913 1.00 85.12 93 SER A CA 1
ATOM 660 C C . SER A 1 93 ? -17.020 -7.029 16.797 1.00 85.12 93 SER A C 1
ATOM 662 O O . SER A 1 93 ? -16.616 -7.310 15.678 1.00 85.12 93 SER A O 1
ATOM 664 N N . GLU A 1 94 ? -17.572 -5.850 17.089 1.00 84.88 94 GLU A N 1
ATOM 665 C CA . GLU A 1 94 ? -17.788 -4.793 16.089 1.00 84.88 94 GLU A CA 1
ATOM 666 C C . GLU A 1 94 ? -16.454 -4.152 15.691 1.00 84.88 94 GLU A C 1
ATOM 668 O O . GLU A 1 94 ? -16.162 -3.986 14.508 1.00 84.88 94 GLU A O 1
ATOM 673 N N . VAL A 1 95 ? -15.592 -3.875 16.677 1.00 84.81 95 VAL A N 1
ATOM 674 C CA . VAL A 1 95 ? -14.229 -3.375 16.429 1.00 84.81 95 VAL A CA 1
ATOM 675 C C . VAL A 1 95 ? -13.408 -4.425 15.686 1.00 84.81 95 VAL A C 1
ATOM 677 O O . VAL A 1 95 ? -12.654 -4.078 14.782 1.00 84.81 95 VAL A O 1
ATOM 680 N N . LYS A 1 96 ? -13.565 -5.707 16.037 1.00 86.06 96 LYS A N 1
ATOM 681 C CA . LYS A 1 96 ? -12.877 -6.808 15.364 1.00 86.06 96 LYS A CA 1
ATOM 682 C C . LYS A 1 96 ? -13.294 -6.915 13.902 1.00 86.06 96 LYS A C 1
ATOM 684 O O . LYS A 1 96 ? -12.421 -6.988 13.055 1.00 86.06 96 LYS A O 1
ATOM 689 N N . GLU A 1 97 ? -14.588 -6.860 13.596 1.00 89.94 97 GLU A N 1
ATOM 690 C CA . GLU A 1 97 ? -15.079 -6.912 12.214 1.00 89.94 97 GLU A CA 1
ATOM 691 C C . GLU A 1 97 ? -14.556 -5.735 11.375 1.00 89.94 97 GLU A C 1
ATOM 693 O O . GLU A 1 97 ? -14.102 -5.922 10.245 1.00 89.94 97 GLU A O 1
ATOM 698 N N . ALA A 1 98 ? -14.554 -4.523 11.937 1.00 87.38 98 ALA A N 1
ATOM 699 C CA . ALA A 1 98 ? -14.011 -3.353 11.254 1.00 87.38 98 ALA A CA 1
ATOM 700 C C . ALA A 1 98 ? -12.483 -3.435 11.062 1.00 87.38 98 ALA A C 1
ATOM 702 O O . ALA A 1 98 ? -11.975 -3.057 10.004 1.00 87.38 98 ALA A O 1
ATOM 703 N N . LEU A 1 99 ? -11.754 -3.951 12.056 1.00 86.75 99 LEU A N 1
ATOM 704 C CA . LEU A 1 99 ? -10.308 -4.164 11.978 1.00 86.75 99 LEU A CA 1
ATOM 705 C C . LEU A 1 99 ? -9.952 -5.269 10.978 1.00 86.75 99 LEU A C 1
ATOM 707 O O . LEU A 1 99 ? -9.013 -5.095 10.208 1.00 86.75 99 LEU A O 1
ATOM 711 N N . ASP A 1 100 ? -10.708 -6.368 10.958 1.00 90.38 100 ASP A N 1
ATOM 712 C CA . ASP A 1 100 ? -10.528 -7.471 10.014 1.00 90.38 100 ASP A CA 1
ATOM 713 C C . ASP A 1 100 ? -10.695 -6.961 8.576 1.00 90.38 100 ASP A C 1
ATOM 715 O O . ASP A 1 100 ? -9.839 -7.209 7.729 1.00 90.38 100 ASP A O 1
ATOM 719 N N . ARG A 1 101 ? -11.717 -6.136 8.321 1.00 91.06 101 ARG A N 1
ATOM 720 C CA . ARG A 1 101 ? -11.912 -5.501 7.013 1.00 91.06 101 ARG A CA 1
ATOM 721 C C . ARG A 1 101 ? -10.759 -4.574 6.626 1.00 91.06 101 ARG A C 1
ATOM 723 O O . ARG A 1 101 ? -10.315 -4.601 5.484 1.00 91.06 101 ARG A O 1
ATOM 730 N N . PHE A 1 102 ? -10.265 -3.754 7.554 1.00 89.75 102 PHE A N 1
ATOM 731 C CA . PHE A 1 102 ? -9.093 -2.914 7.288 1.00 89.75 102 PHE A CA 1
ATOM 732 C C . PHE A 1 102 ? -7.851 -3.764 6.973 1.00 89.75 102 PHE A C 1
ATOM 734 O O . PHE A 1 102 ? -7.105 -3.450 6.046 1.00 89.75 102 PHE A O 1
ATOM 741 N N . ALA A 1 103 ? -7.638 -4.853 7.716 1.00 90.31 103 ALA A N 1
ATOM 742 C CA . ALA A 1 103 ? -6.513 -5.757 7.512 1.00 90.31 103 ALA A CA 1
ATOM 743 C C . ALA A 1 103 ? -6.570 -6.477 6.157 1.00 90.31 103 ALA A C 1
ATOM 745 O O . ALA A 1 103 ? -5.535 -6.612 5.504 1.00 90.31 103 ALA A O 1
ATOM 746 N N . GLU A 1 104 ? -7.760 -6.871 5.698 1.00 92.50 104 GLU A N 1
ATOM 747 C CA . GLU A 1 104 ? -7.972 -7.431 4.357 1.00 92.50 104 GLU A CA 1
ATOM 748 C C . GLU A 1 104 ? -7.586 -6.432 3.255 1.00 92.50 104 GLU A C 1
ATOM 750 O O . GLU A 1 104 ? -6.829 -6.775 2.345 1.00 92.50 104 GLU A O 1
ATOM 755 N N . GLU A 1 105 ? -8.039 -5.178 3.357 1.00 90.56 105 GLU A N 1
ATOM 756 C CA . GLU A 1 105 ? -7.690 -4.124 2.393 1.00 90.56 105 GLU A CA 1
ATOM 757 C C . GLU A 1 105 ? -6.188 -3.812 2.406 1.00 90.56 105 GLU A C 1
ATOM 759 O O . GLU A 1 105 ? -5.574 -3.620 1.352 1.00 90.56 105 GLU A O 1
ATOM 764 N N . TYR A 1 106 ? -5.567 -3.826 3.590 1.00 88.88 106 TYR A N 1
ATOM 765 C CA . TYR A 1 106 ? -4.124 -3.664 3.736 1.00 88.88 106 TYR A CA 1
ATOM 766 C C . TYR A 1 106 ? -3.355 -4.813 3.085 1.00 88.88 106 TYR A C 1
ATOM 768 O O . TYR A 1 106 ? -2.453 -4.565 2.291 1.00 88.88 106 TYR A O 1
ATOM 776 N N . GLN A 1 107 ? -3.729 -6.068 3.337 1.00 90.25 107 GLN A N 1
ATOM 777 C CA . GLN A 1 107 ? -3.090 -7.217 2.691 1.00 90.25 107 GLN A CA 1
ATOM 778 C C . GLN A 1 107 ? -3.270 -7.201 1.171 1.00 90.25 107 GLN A C 1
ATOM 780 O O . GLN A 1 107 ? -2.327 -7.523 0.446 1.00 90.25 107 GLN A O 1
ATOM 785 N N . ALA A 1 108 ? -4.439 -6.793 0.674 1.00 90.31 108 ALA A N 1
ATOM 786 C CA . ALA A 1 108 ? -4.677 -6.651 -0.758 1.00 90.31 108 ALA A CA 1
ATOM 787 C C . ALA A 1 108 ? -3.765 -5.576 -1.376 1.00 90.31 108 ALA A C 1
ATOM 789 O O . ALA A 1 108 ? -3.147 -5.816 -2.414 1.00 90.31 108 ALA A O 1
ATOM 790 N N . TYR A 1 109 ? -3.609 -4.431 -0.705 1.00 87.25 109 TYR A N 1
ATOM 791 C CA . TYR A 1 109 ? -2.660 -3.389 -1.098 1.00 87.25 109 TYR A CA 1
ATOM 792 C C . TYR A 1 109 ? -1.214 -3.905 -1.134 1.00 87.25 109 TYR A C 1
ATOM 794 O O . TYR A 1 109 ? -0.514 -3.739 -2.135 1.00 87.25 109 TYR A O 1
ATOM 802 N N . VAL A 1 110 ? -0.775 -4.569 -0.061 1.00 86.81 110 VAL A N 1
ATOM 803 C CA . VAL A 1 110 ? 0.582 -5.114 0.053 1.00 86.81 110 VAL A CA 1
ATOM 804 C C . VAL A 1 110 ? 0.851 -6.164 -1.027 1.00 86.81 110 VAL A C 1
ATOM 806 O O . VAL A 1 110 ? 1.915 -6.146 -1.643 1.00 86.81 110 VAL A O 1
ATOM 809 N N . THR A 1 111 ? -0.124 -7.030 -1.310 1.00 87.00 111 THR A N 1
ATOM 810 C CA . THR A 1 111 ? -0.033 -8.042 -2.372 1.00 87.00 111 THR A CA 1
ATOM 811 C C . THR A 1 111 ? 0.083 -7.390 -3.747 1.00 87.00 111 THR A C 1
ATOM 813 O O . THR A 1 111 ? 0.961 -7.761 -4.517 1.00 87.00 111 THR A O 1
ATOM 816 N N . THR A 1 112 ? -0.725 -6.364 -4.038 1.00 86.56 112 THR A N 1
ATOM 817 C CA . THR A 1 112 ? -0.641 -5.616 -5.304 1.00 86.56 112 THR A CA 1
ATOM 818 C C . THR A 1 112 ? 0.745 -5.010 -5.528 1.00 86.56 112 THR A C 1
ATOM 820 O O . THR A 1 112 ? 1.218 -5.002 -6.662 1.00 86.56 112 THR A O 1
ATOM 823 N N . ILE A 1 113 ? 1.407 -4.519 -4.475 1.00 81.88 113 ILE A N 1
ATOM 824 C CA . ILE A 1 113 ? 2.781 -4.010 -4.577 1.00 81.88 113 ILE A CA 1
ATOM 825 C C . ILE A 1 113 ? 3.786 -5.150 -4.746 1.00 81.88 113 ILE A C 1
ATOM 827 O O . ILE A 1 113 ? 4.641 -5.065 -5.620 1.00 81.88 113 ILE A O 1
ATOM 831 N N . ALA A 1 114 ? 3.690 -6.213 -3.946 1.00 79.75 114 ALA A N 1
ATOM 832 C CA . ALA A 1 114 ? 4.625 -7.337 -4.007 1.00 79.75 114 ALA A CA 1
ATOM 833 C C . ALA A 1 114 ? 4.572 -8.085 -5.354 1.00 79.75 114 ALA A C 1
ATOM 835 O O . ALA A 1 114 ? 5.589 -8.578 -5.834 1.00 79.75 114 ALA A O 1
ATOM 836 N N . GLU A 1 115 ? 3.392 -8.154 -5.974 1.00 81.88 115 GLU A N 1
ATOM 837 C CA . GLU A 1 115 ? 3.170 -8.784 -7.280 1.00 81.88 115 GLU A CA 1
ATOM 838 C C . GLU A 1 115 ? 3.344 -7.816 -8.463 1.00 81.88 115 GLU A C 1
ATOM 840 O O . GLU A 1 115 ? 3.186 -8.227 -9.617 1.00 81.88 115 GLU A O 1
ATOM 845 N N . ALA A 1 116 ? 3.643 -6.535 -8.217 1.00 79.12 116 ALA A N 1
ATOM 846 C CA . ALA A 1 116 ? 3.846 -5.570 -9.287 1.00 79.12 116 ALA A CA 1
ATOM 847 C C . ALA A 1 116 ? 5.081 -5.948 -10.116 1.00 79.12 116 ALA A C 1
ATOM 849 O O . ALA A 1 116 ? 6.220 -5.871 -9.658 1.00 79.12 116 ALA A O 1
ATOM 850 N N . ASP A 1 117 ? 4.857 -6.335 -11.370 1.00 73.31 117 ASP A N 1
ATOM 851 C CA . ASP A 1 117 ? 5.942 -6.638 -12.293 1.00 73.31 117 ASP A CA 1
ATOM 852 C C . ASP A 1 117 ? 6.523 -5.342 -12.873 1.00 73.31 117 ASP A C 1
ATOM 854 O O . ASP A 1 117 ? 5.956 -4.723 -13.776 1.00 73.31 117 ASP A O 1
ATOM 858 N N . LEU A 1 118 ? 7.675 -4.931 -12.341 1.00 73.06 118 LEU A N 1
ATOM 859 C CA . LEU A 1 118 ? 8.442 -3.794 -12.851 1.00 73.06 118 LEU A CA 1
ATOM 860 C C . LEU A 1 118 ? 9.570 -4.213 -13.805 1.00 73.06 118 LEU A C 1
ATOM 862 O O . LEU A 1 118 ? 10.351 -3.363 -14.241 1.00 73.06 118 LEU A O 1
ATOM 866 N N . SER A 1 119 ? 9.657 -5.493 -14.183 1.00 72.06 119 SER A N 1
ATOM 867 C CA . SER A 1 119 ? 10.708 -5.981 -15.083 1.00 72.06 119 SER A CA 1
ATOM 868 C C . SER A 1 119 ? 10.619 -5.343 -16.472 1.00 72.06 119 SER A C 1
ATOM 870 O O . SER A 1 119 ? 11.646 -4.957 -17.031 1.00 72.06 119 SER A O 1
ATOM 872 N N . THR A 1 120 ? 9.407 -5.119 -16.992 1.00 73.38 120 THR A N 1
ATOM 873 C CA . THR A 1 120 ? 9.180 -4.399 -18.257 1.00 73.38 120 THR A CA 1
ATOM 874 C C . THR A 1 120 ? 9.661 -2.949 -18.179 1.00 73.38 120 THR A C 1
ATOM 876 O O . THR A 1 120 ? 10.245 -2.438 -19.134 1.00 73.38 120 THR A O 1
ATOM 879 N N . TYR A 1 121 ? 9.484 -2.288 -17.030 1.00 70.75 121 TYR A N 1
ATOM 880 C CA . TYR A 1 121 ? 9.978 -0.928 -16.801 1.00 70.75 121 TYR A CA 1
ATOM 881 C C . TYR A 1 121 ? 11.514 -0.894 -16.742 1.00 70.75 121 TYR A C 1
ATOM 883 O O . TYR A 1 121 ? 12.141 -0.073 -17.412 1.00 70.75 121 TYR A O 1
ATOM 891 N N . ALA A 1 122 ? 12.131 -1.826 -16.010 1.00 70.81 122 ALA A N 1
ATOM 892 C CA . ALA A 1 122 ? 13.587 -1.955 -15.935 1.00 70.81 122 ALA A CA 1
ATOM 893 C C . ALA A 1 122 ? 14.217 -2.272 -17.305 1.00 70.81 122 ALA A C 1
ATOM 895 O O . ALA A 1 122 ? 15.237 -1.689 -17.670 1.00 70.81 122 ALA A O 1
ATOM 896 N N . ALA A 1 123 ? 13.594 -3.157 -18.090 1.00 74.44 123 ALA A N 1
ATOM 897 C CA . ALA A 1 123 ? 14.038 -3.490 -19.441 1.00 74.44 123 ALA A CA 1
ATOM 898 C C . ALA A 1 123 ? 13.914 -2.292 -20.395 1.00 74.44 123 ALA A C 1
ATOM 900 O O . ALA A 1 123 ? 14.825 -2.035 -21.179 1.00 74.44 123 ALA A O 1
ATOM 901 N N . PHE A 1 124 ? 12.827 -1.521 -20.299 1.00 73.31 124 PHE A N 1
ATOM 902 C CA . PHE A 1 124 ? 12.601 -0.331 -21.118 1.00 73.31 124 PHE A CA 1
ATOM 903 C C . PHE A 1 124 ? 13.691 0.736 -20.950 1.00 73.31 124 PHE A C 1
ATOM 905 O O . PHE A 1 124 ? 14.142 1.302 -21.944 1.00 73.31 124 PHE A O 1
ATOM 912 N N . HIS A 1 125 ? 14.172 0.970 -19.725 1.00 71.06 125 HIS A N 1
ATOM 913 C CA . HIS A 1 125 ? 15.254 1.935 -19.462 1.00 71.06 125 HIS A CA 1
ATOM 914 C C . HIS A 1 125 ? 16.628 1.500 -19.985 1.00 71.06 125 HIS A C 1
ATOM 916 O O . HIS A 1 125 ? 17.539 2.321 -20.073 1.00 71.06 125 HIS A O 1
ATOM 922 N N . GLN A 1 126 ? 16.783 0.234 -20.375 1.00 76.81 126 GLN A N 1
ATOM 923 C CA . GLN A 1 126 ? 17.999 -0.265 -21.024 1.00 76.81 126 GLN A CA 1
ATOM 924 C C . GLN A 1 126 ? 17.960 -0.119 -22.553 1.00 76.81 126 GLN A C 1
ATOM 926 O O . GLN A 1 126 ? 18.983 -0.322 -23.212 1.00 76.81 126 GLN A O 1
ATOM 931 N N . LEU A 1 127 ? 16.804 0.227 -23.129 1.00 78.81 127 LEU A N 1
ATOM 932 C CA . LEU A 1 127 ? 16.656 0.418 -24.569 1.00 78.81 127 LEU A CA 1
ATOM 933 C C . LEU A 1 127 ? 17.216 1.776 -25.005 1.00 78.81 127 LEU A C 1
ATOM 935 O O . LEU A 1 127 ? 17.072 2.787 -24.320 1.00 78.81 127 LEU A O 1
ATOM 939 N N . ASP A 1 128 ? 17.812 1.812 -26.198 1.00 80.00 128 ASP A N 1
ATOM 940 C CA . ASP A 1 128 ? 18.203 3.070 -26.837 1.00 80.00 128 ASP A CA 1
ATOM 941 C C . ASP A 1 128 ? 16.931 3.892 -27.151 1.00 80.00 128 ASP A C 1
ATOM 943 O O . ASP A 1 128 ? 16.059 3.376 -27.863 1.00 80.00 128 ASP A O 1
ATOM 947 N N . PRO A 1 129 ? 16.808 5.146 -26.668 1.00 74.31 129 PRO A N 1
ATOM 948 C CA . PRO A 1 129 ? 15.643 6.005 -26.900 1.00 74.31 129 PRO A CA 1
ATOM 949 C C . PRO A 1 129 ? 15.289 6.233 -28.375 1.00 74.31 129 PRO A C 1
ATOM 951 O O . PRO A 1 129 ? 14.140 6.541 -28.693 1.00 74.31 129 PRO A O 1
ATOM 954 N N . ASP A 1 130 ? 16.261 6.089 -29.279 1.00 82.50 130 ASP A N 1
ATOM 955 C CA . ASP A 1 130 ? 16.064 6.255 -30.720 1.00 82.50 130 ASP A CA 1
ATOM 956 C C . ASP A 1 130 ? 15.783 4.918 -31.439 1.00 82.50 130 ASP A C 1
ATOM 958 O O . ASP A 1 130 ? 15.597 4.881 -32.662 1.00 82.50 130 ASP A O 1
ATOM 962 N N . SER A 1 131 ? 15.730 3.801 -30.704 1.00 86.44 131 SER A N 1
ATOM 963 C CA . SER A 1 131 ? 15.454 2.480 -31.270 1.00 86.44 131 SER A CA 1
ATOM 964 C C . SER A 1 131 ? 13.973 2.265 -31.592 1.00 86.44 131 SER A C 1
ATOM 966 O O . SER A 1 131 ? 13.062 2.780 -30.943 1.00 86.44 131 SER A O 1
ATOM 968 N N . GLY A 1 132 ? 13.711 1.432 -32.602 1.00 85.94 132 GLY A N 1
ATOM 969 C CA . GLY A 1 132 ? 12.348 0.999 -32.919 1.00 85.94 132 GLY A CA 1
ATOM 970 C C . GLY A 1 132 ? 11.711 0.144 -31.817 1.00 85.94 132 GLY A C 1
ATOM 971 O O . GLY A 1 132 ? 10.491 0.136 -31.709 1.00 85.94 132 GLY A O 1
ATOM 972 N N . GLU A 1 133 ? 12.523 -0.542 -31.008 1.00 84.88 133 GLU A N 1
ATOM 973 C CA . GLU A 1 133 ? 12.084 -1.346 -29.860 1.00 84.88 133 GLU A CA 1
ATOM 974 C C . GLU A 1 133 ? 11.596 -0.446 -28.720 1.00 84.88 133 GLU A C 1
ATOM 976 O O . GLU A 1 133 ? 10.483 -0.630 -28.242 1.00 84.88 133 GLU A O 1
ATOM 981 N N . TYR A 1 134 ? 12.334 0.621 -28.390 1.00 81.12 134 TYR A N 1
ATOM 982 C CA . TYR A 1 134 ? 11.897 1.635 -27.423 1.00 81.12 134 TYR A CA 1
ATOM 983 C C . TYR A 1 134 ? 10.516 2.205 -27.767 1.00 81.12 134 TYR A C 1
ATOM 985 O O . TYR A 1 134 ? 9.629 2.280 -26.918 1.00 81.12 134 TYR A O 1
ATOM 993 N N . LEU A 1 135 ? 10.303 2.556 -29.039 1.00 78.94 135 LEU A N 1
ATOM 994 C CA . LEU A 1 135 ? 9.030 3.108 -29.507 1.00 78.94 135 LEU A CA 1
ATOM 995 C C . LEU A 1 135 ? 7.869 2.105 -29.466 1.00 78.94 135 LEU A C 1
ATOM 997 O O . LEU A 1 135 ? 6.723 2.538 -29.431 1.00 78.94 135 LEU A O 1
ATOM 1001 N N . GLN A 1 136 ? 8.144 0.799 -29.505 1.00 83.75 136 GLN A N 1
ATOM 1002 C CA . GLN A 1 136 ? 7.115 -0.240 -29.385 1.00 83.75 136 GLN A CA 1
ATOM 1003 C C . GLN A 1 136 ? 6.777 -0.534 -27.922 1.00 83.75 136 GLN A C 1
ATOM 1005 O O . GLN A 1 136 ? 5.618 -0.781 -27.608 1.00 83.75 136 GLN A O 1
ATOM 1010 N N . THR A 1 137 ? 7.770 -0.459 -27.038 1.00 78.81 137 THR A N 1
ATOM 1011 C CA . THR A 1 137 ? 7.623 -0.793 -25.617 1.00 78.81 137 THR A CA 1
ATOM 1012 C C . THR A 1 137 ? 7.080 0.376 -24.786 1.00 78.81 137 THR A C 1
ATOM 1014 O O . THR A 1 137 ? 6.525 0.154 -23.713 1.00 78.81 137 THR A O 1
ATOM 1017 N N . VAL A 1 138 ? 7.181 1.624 -25.270 1.00 79.38 138 VAL A N 1
ATOM 1018 C CA . VAL A 1 138 ? 6.740 2.811 -24.508 1.00 79.38 138 VAL A CA 1
ATOM 1019 C C . VAL A 1 138 ? 5.249 2.779 -24.157 1.00 79.38 138 VAL A C 1
ATOM 1021 O O . VAL A 1 138 ? 4.892 3.064 -23.017 1.00 79.38 138 VAL A O 1
ATOM 1024 N N . ASP A 1 139 ? 4.392 2.370 -25.099 1.00 79.31 139 ASP A N 1
ATOM 1025 C CA . ASP A 1 139 ? 2.940 2.322 -24.891 1.00 79.31 139 ASP A CA 1
ATOM 1026 C C . ASP A 1 139 ? 2.563 1.221 -23.879 1.00 79.31 139 ASP A C 1
ATOM 1028 O O . ASP A 1 139 ? 1.643 1.387 -23.078 1.00 79.31 139 ASP A O 1
ATOM 1032 N N . GLU A 1 140 ? 3.293 0.100 -23.879 1.00 79.50 140 GLU A N 1
ATOM 1033 C CA . GLU A 1 140 ? 3.090 -1.016 -22.946 1.00 79.50 140 GLU A CA 1
ATOM 1034 C C . GLU A 1 140 ? 3.531 -0.655 -21.523 1.00 79.50 140 GLU A C 1
ATOM 1036 O O . GLU A 1 140 ? 2.819 -0.937 -20.553 1.00 79.50 140 GLU A O 1
ATOM 1041 N N . VAL A 1 141 ? 4.670 0.029 -21.394 1.00 76.62 141 VAL A N 1
ATOM 1042 C CA . VAL A 1 141 ? 5.164 0.542 -20.111 1.00 76.62 141 VAL A CA 1
ATOM 1043 C C . VAL A 1 141 ? 4.221 1.599 -19.551 1.00 76.62 141 VAL A C 1
ATOM 1045 O O . VAL A 1 141 ? 3.898 1.550 -18.363 1.00 76.62 141 VAL A O 1
ATOM 1048 N N . GLU A 1 142 ? 3.739 2.526 -20.382 1.00 75.44 142 GLU A N 1
ATOM 1049 C CA . GLU A 1 142 ? 2.769 3.545 -19.970 1.00 75.44 142 GLU A CA 1
ATOM 1050 C C . GLU A 1 142 ? 1.459 2.901 -19.500 1.00 75.44 142 GLU A C 1
ATOM 1052 O O . GLU A 1 142 ? 0.995 3.195 -18.397 1.00 75.44 142 GLU A O 1
ATOM 1057 N N . ALA A 1 143 ? 0.905 1.960 -20.270 1.00 80.00 143 ALA A N 1
ATOM 1058 C CA . ALA A 1 143 ? -0.325 1.260 -19.906 1.00 80.00 143 ALA A CA 1
ATOM 1059 C C . ALA A 1 143 ? -0.186 0.470 -18.595 1.00 80.00 143 ALA A C 1
ATOM 1061 O O . ALA A 1 143 ? -1.064 0.542 -17.733 1.00 80.00 143 ALA A O 1
ATOM 1062 N N . THR A 1 144 ? 0.926 -0.248 -18.416 1.00 76.94 144 THR A N 1
ATOM 1063 C CA . THR A 1 144 ? 1.200 -1.020 -17.192 1.00 76.94 144 THR A CA 1
ATOM 1064 C C . THR A 1 144 ? 1.368 -0.099 -15.984 1.00 76.94 144 THR A C 1
ATOM 1066 O O . THR A 1 144 ? 0.796 -0.353 -14.923 1.00 76.94 144 THR A O 1
ATOM 1069 N N . SER A 1 145 ? 2.083 1.016 -16.158 1.00 72.62 145 SER A N 1
ATOM 1070 C CA . SER A 1 145 ? 2.297 2.011 -15.102 1.00 72.62 145 SER A CA 1
ATOM 1071 C C . SER A 1 145 ? 0.992 2.678 -14.668 1.00 72.62 145 SER A C 1
ATOM 1073 O O . SER A 1 145 ? 0.784 2.884 -13.473 1.00 72.62 145 SER A O 1
ATOM 1075 N N . LEU A 1 146 ? 0.109 3.010 -15.616 1.00 78.25 146 LEU A N 1
ATOM 1076 C CA . LEU A 1 146 ? -1.208 3.582 -15.325 1.00 78.25 146 LEU A CA 1
ATOM 1077 C C . LEU A 1 146 ? -2.108 2.569 -14.611 1.00 78.25 146 LEU A C 1
ATOM 1079 O O . LEU A 1 146 ? -2.713 2.899 -13.598 1.00 78.25 146 LEU A O 1
ATOM 1083 N N . ALA A 1 147 ? -2.134 1.317 -15.074 1.00 80.75 147 ALA A N 1
ATOM 1084 C CA . ALA A 1 147 ? -2.933 0.271 -14.442 1.00 80.75 147 ALA A CA 1
ATOM 1085 C C . ALA A 1 147 ? -2.492 -0.012 -12.995 1.00 80.75 147 ALA A C 1
ATOM 1087 O O . ALA A 1 147 ? -3.334 -0.240 -12.125 1.00 80.75 147 ALA A O 1
ATOM 1088 N N . LEU A 1 148 ? -1.183 0.007 -12.720 1.00 79.94 148 LEU A N 1
ATOM 1089 C CA . LEU A 1 148 ? -0.663 -0.124 -11.360 1.00 79.94 148 LEU A CA 1
ATOM 1090 C C . LEU A 1 148 ? -1.050 1.083 -10.490 1.00 79.94 148 LEU A C 1
ATOM 1092 O O . LEU A 1 148 ? -1.506 0.894 -9.365 1.00 79.94 148 LEU A O 1
ATOM 1096 N N . GLN A 1 149 ? -0.928 2.306 -11.014 1.00 77.56 149 GLN A N 1
ATOM 1097 C CA . GLN A 1 149 ? -1.334 3.530 -10.310 1.00 77.56 149 GLN A CA 1
ATOM 1098 C C . GLN A 1 149 ? -2.828 3.549 -9.971 1.00 77.56 149 GLN A C 1
ATOM 1100 O O . GLN A 1 149 ? -3.193 3.918 -8.853 1.00 77.56 149 GLN A O 1
ATOM 1105 N N . ASP A 1 150 ? -3.683 3.113 -10.897 1.00 82.69 150 ASP A N 1
ATOM 1106 C CA . ASP A 1 150 ? -5.127 3.012 -10.676 1.00 82.69 150 ASP A CA 1
ATOM 1107 C C . ASP A 1 150 ? -5.440 2.022 -9.547 1.00 82.69 150 ASP A C 1
ATOM 1109 O O . ASP A 1 150 ? -6.223 2.332 -8.647 1.00 82.69 150 ASP A O 1
ATOM 1113 N N . LYS A 1 151 ? -4.783 0.852 -9.536 1.00 85.56 151 LYS A N 1
ATOM 1114 C CA . LYS A 1 151 ? -4.932 -0.135 -8.453 1.00 85.56 151 LYS A CA 1
ATOM 1115 C C . LYS A 1 151 ? -4.463 0.413 -7.109 1.00 85.56 151 LYS A C 1
ATOM 1117 O O . LYS A 1 151 ? -5.169 0.270 -6.116 1.00 85.56 151 LYS A O 1
ATOM 1122 N N . ILE A 1 152 ? -3.289 1.042 -7.074 1.00 81.44 152 ILE A N 1
ATOM 1123 C CA . ILE A 1 152 ? -2.740 1.655 -5.859 1.00 81.44 152 ILE A CA 1
ATOM 1124 C C . ILE A 1 152 ? -3.703 2.718 -5.322 1.00 81.44 152 ILE A C 1
ATOM 1126 O O . ILE A 1 152 ? -4.009 2.722 -4.134 1.00 81.44 152 ILE A O 1
ATOM 1130 N N . THR A 1 153 ? -4.226 3.583 -6.191 1.00 80.75 153 THR A N 1
ATOM 1131 C CA . THR A 1 153 ? -5.168 4.641 -5.803 1.00 80.75 153 THR A CA 1
ATOM 1132 C C . THR A 1 153 ? -6.468 4.054 -5.257 1.00 80.75 153 THR A C 1
ATOM 1134 O O . THR A 1 153 ? -6.913 4.463 -4.187 1.00 80.75 153 THR A O 1
ATOM 1137 N N . ALA A 1 154 ? -7.030 3.041 -5.923 1.00 86.56 154 ALA A N 1
ATOM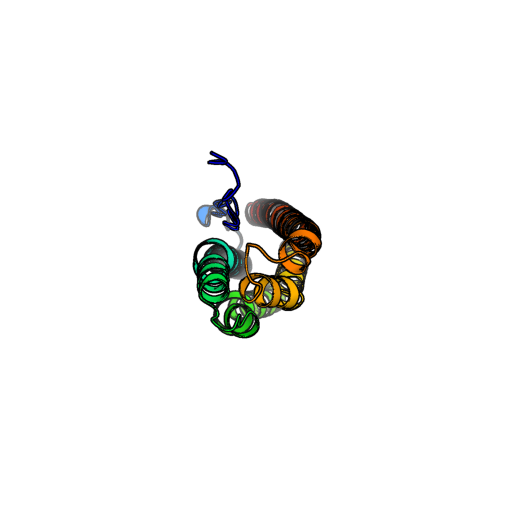 1138 C CA . ALA A 1 154 ? -8.227 2.347 -5.451 1.00 86.56 154 ALA A CA 1
ATOM 1139 C C . ALA A 1 154 ? -8.013 1.690 -4.075 1.00 86.56 154 ALA A C 1
ATOM 1141 O O . ALA A 1 154 ? -8.868 1.791 -3.197 1.00 86.56 154 ALA A O 1
ATOM 1142 N N . HIS A 1 155 ? -6.852 1.068 -3.849 1.00 86.19 155 HIS A N 1
ATOM 1143 C CA . HIS A 1 155 ? -6.502 0.528 -2.536 1.00 86.19 155 HIS A CA 1
ATOM 1144 C C . HIS A 1 155 ? -6.374 1.619 -1.471 1.00 86.19 155 HIS A C 1
ATOM 1146 O O . HIS A 1 155 ? -6.819 1.416 -0.348 1.00 86.19 155 HIS A O 1
ATOM 1152 N N . MET A 1 156 ? -5.804 2.779 -1.803 1.00 81.81 156 MET A N 1
ATOM 1153 C CA . MET A 1 156 ? -5.695 3.905 -0.870 1.00 81.81 156 MET A CA 1
ATOM 1154 C C . MET A 1 156 ? -7.060 4.465 -0.470 1.00 81.81 156 MET A C 1
ATOM 1156 O O . MET A 1 156 ? -7.268 4.789 0.699 1.00 81.81 156 MET A O 1
ATOM 1160 N N . GLU A 1 157 ? -7.993 4.559 -1.417 1.00 85.75 157 GLU A N 1
ATOM 1161 C CA . GLU A 1 157 ? -9.380 4.943 -1.144 1.00 85.75 157 GLU A CA 1
ATOM 1162 C C . GLU A 1 157 ? -10.064 3.910 -0.240 1.00 85.75 157 GLU A C 1
ATOM 1164 O O . GLU A 1 157 ? -10.624 4.273 0.793 1.00 85.75 157 GLU A O 1
ATOM 1169 N N . SER A 1 158 ? -9.925 2.620 -0.552 1.00 88.19 158 SER A N 1
ATOM 1170 C CA . SER A 1 158 ? -10.499 1.530 0.248 1.00 88.19 158 SER A CA 1
ATOM 1171 C C . SER A 1 158 ? -9.914 1.457 1.667 1.00 88.19 158 SER A C 1
ATOM 1173 O O . SER A 1 158 ? -10.637 1.324 2.660 1.00 88.19 158 SER A O 1
ATOM 1175 N N . LEU A 1 159 ? -8.596 1.642 1.799 1.00 85.75 159 LEU A N 1
ATOM 1176 C CA . LEU A 1 159 ? -7.907 1.768 3.084 1.00 85.75 159 LEU A CA 1
ATOM 1177 C C . LEU A 1 159 ? -8.401 2.982 3.869 1.00 85.75 159 LEU A C 1
ATOM 1179 O O . LEU A 1 159 ? -8.549 2.906 5.085 1.00 85.75 159 LEU A O 1
ATOM 1183 N N . HIS A 1 160 ? -8.676 4.104 3.203 1.00 83.69 160 HIS A N 1
ATOM 1184 C CA . HIS A 1 160 ? -9.241 5.278 3.859 1.00 83.69 160 HIS A CA 1
ATOM 1185 C C . HIS A 1 160 ? -10.658 5.021 4.377 1.00 83.69 160 HIS A C 1
ATOM 1187 O O . HIS A 1 160 ? -10.961 5.343 5.527 1.00 83.69 160 HIS A O 1
ATOM 1193 N N . GLU A 1 161 ? -11.518 4.430 3.548 1.00 87.69 161 GLU A N 1
ATOM 1194 C CA . GLU A 1 161 ? -12.907 4.130 3.895 1.00 87.69 161 GLU A CA 1
ATOM 1195 C C . GLU A 1 161 ? -13.000 3.129 5.049 1.00 87.69 161 GLU A C 1
ATOM 1197 O O . GLU A 1 161 ? -13.680 3.393 6.044 1.00 87.69 161 GLU A O 1
ATOM 1202 N N . SER A 1 162 ? -12.274 2.012 4.961 1.00 87.25 162 SER A N 1
ATOM 1203 C CA . SER A 1 162 ? -12.225 0.990 6.018 1.00 87.25 162 SER A CA 1
ATOM 1204 C C . SER A 1 162 ? -11.665 1.548 7.326 1.00 87.25 162 SER A C 1
ATOM 1206 O O . SER A 1 162 ? -12.200 1.290 8.404 1.00 87.25 162 SER A O 1
ATOM 1208 N N . SER A 1 163 ? -10.643 2.394 7.235 1.00 83.44 163 SER A N 1
ATOM 1209 C CA . SER A 1 163 ? -10.055 3.076 8.380 1.00 83.44 163 SER A CA 1
ATOM 1210 C C . SER A 1 163 ? -11.009 4.079 9.040 1.00 83.44 163 SER A C 1
ATOM 1212 O O . SER A 1 163 ? -11.109 4.132 10.269 1.00 83.44 163 SER A O 1
ATOM 1214 N N . SER A 1 164 ? -11.773 4.839 8.246 1.00 83.50 164 SER A N 1
ATOM 1215 C CA . SER A 1 164 ? -12.824 5.721 8.767 1.00 83.50 164 SER A CA 1
ATOM 1216 C C . SER A 1 164 ? -13.923 4.924 9.465 1.00 83.50 164 SER A C 1
ATOM 1218 O O . SER A 1 164 ? -14.346 5.308 10.553 1.00 83.50 164 SER A O 1
ATOM 1220 N N . ALA A 1 165 ? -14.353 3.805 8.874 1.00 85.56 165 ALA A N 1
ATOM 1221 C CA . ALA A 1 165 ? -15.357 2.928 9.468 1.00 85.56 165 ALA A CA 1
ATOM 1222 C C . ALA A 1 165 ? -14.881 2.349 10.808 1.00 85.56 165 ALA A C 1
ATOM 1224 O O . ALA A 1 165 ? -15.621 2.391 11.788 1.00 85.56 165 ALA A O 1
ATOM 1225 N N . LEU A 1 166 ? -13.627 1.889 10.882 1.00 82.31 166 LEU A N 1
ATOM 1226 C CA . LEU A 1 166 ? -13.018 1.442 12.135 1.00 82.31 166 LEU A CA 1
ATOM 1227 C C . LEU A 1 166 ? -13.018 2.559 13.180 1.00 82.31 166 LEU A C 1
ATOM 1229 O O . LEU A 1 166 ? -13.430 2.345 14.314 1.00 82.31 166 LEU A O 1
ATOM 1233 N N . VAL A 1 167 ? -12.602 3.767 12.802 1.00 80.94 167 VAL A N 1
ATOM 1234 C CA . VAL A 1 167 ? -12.607 4.919 13.707 1.00 80.94 167 VAL A CA 1
ATOM 1235 C C . VAL A 1 167 ? -14.007 5.263 14.206 1.00 80.94 167 VAL A C 1
ATOM 1237 O O . VAL A 1 167 ? -14.138 5.664 15.359 1.00 80.94 167 VAL A O 1
ATOM 1240 N N . ASP A 1 168 ? -15.038 5.131 13.378 1.00 83.25 168 ASP A N 1
ATOM 1241 C CA . ASP A 1 168 ? -16.411 5.405 13.795 1.00 83.25 168 ASP A CA 1
ATOM 1242 C C . ASP A 1 168 ? -16.919 4.364 14.796 1.00 83.25 168 ASP A C 1
ATOM 1244 O O . ASP A 1 168 ? -17.431 4.756 15.841 1.00 83.25 168 ASP A O 1
ATOM 1248 N N . VAL A 1 169 ? -16.652 3.075 14.565 1.00 81.88 169 VAL A N 1
ATOM 1249 C CA . VAL A 1 169 ? -16.959 2.005 15.535 1.00 81.88 169 VAL A CA 1
ATOM 1250 C C . VAL A 1 169 ? -16.181 2.192 16.844 1.00 81.88 169 VAL A C 1
ATOM 1252 O O . VAL A 1 169 ? -16.699 1.947 17.926 1.00 81.88 169 VAL A O 1
ATOM 1255 N N . CYS A 1 170 ? -14.942 2.682 16.783 1.00 71.94 170 CYS A N 1
ATOM 1256 C CA . CYS A 1 170 ? -14.118 2.931 17.969 1.00 71.94 170 CYS A CA 1
ATOM 1257 C C . CYS A 1 170 ? -14.589 4.119 18.842 1.00 71.94 170 CYS A C 1
ATOM 1259 O O . CYS A 1 170 ? -14.098 4.263 19.972 1.00 71.94 170 CYS A O 1
ATOM 1261 N N . LYS A 1 171 ? -15.486 4.977 18.326 1.00 71.56 171 LYS A N 1
ATOM 1262 C CA . LYS A 1 171 ? -16.074 6.126 19.047 1.00 71.56 171 LYS A CA 1
ATOM 1263 C C . LYS A 1 171 ? -17.368 5.783 19.787 1.00 71.56 171 LYS A C 1
ATOM 1265 O O . LYS A 1 171 ? -17.742 6.551 20.677 1.00 71.56 171 LYS A O 1
ATOM 1270 N N . GLU A 1 172 ? -18.067 4.730 19.370 1.00 58.28 172 GLU A N 1
ATOM 1271 C CA . GLU A 1 172 ? -19.333 4.274 19.968 1.00 58.28 172 GLU A CA 1
ATOM 1272 C C . GLU A 1 172 ? -19.106 3.521 21.291 1.00 58.28 172 GLU A C 1
ATOM 1274 O O . GLU A 1 172 ? -19.948 3.706 22.204 1.00 58.28 172 GLU A O 1
#